Protein AF-A0A8T5RSU4-F1 (afdb_monomer)

Secondary structure (DSSP, 8-state):
----HHHHHHHHHHHHHHHHHHHHHHHHHHHTTT-HHHHHHHHHHHHHHHHHHHHHHHHHHHTSTTHHHHHHHHHHHHHHHHHHHHHHHHHHHHHHHHH-

Sequence (100 aa):
MGESLYGKFAFDLVVIGFILYIITFFISTTFGWLMPEIINNLIILGFIILIGGIILAIVGIIKDDLREKAIRSLIAGIIFLILGIVLSVFFETYLSALLG

Structure (mmCIF, N/CA/C/O backbone):
data_AF-A0A8T5RSU4-F1
#
_entry.id   AF-A0A8T5RSU4-F1
#
loop_
_atom_site.group_PDB
_atom_site.id
_atom_site.type_symbol
_atom_site.label_atom_id
_atom_site.label_alt_id
_atom_site.label_comp_id
_atom_site.label_asym_id
_atom_site.label_entity_id
_atom_site.label_seq_id
_atom_site.pdbx_PDB_ins_code
_atom_site.Cartn_x
_atom_site.Cartn_y
_atom_site.Cartn_z
_atom_site.occupancy
_atom_site.B_iso_or_equiv
_atom_site.auth_seq_id
_atom_site.auth_comp_id
_atom_site.auth_asym_id
_atom_site.auth_atom_id
_atom_site.pdbx_PDB_model_num
ATOM 1 N N . MET A 1 1 ? -26.371 0.278 14.898 1.00 48.31 1 MET A N 1
ATOM 2 C CA . MET A 1 1 ? -24.992 -0.161 14.599 1.00 48.31 1 MET A CA 1
ATOM 3 C C . MET A 1 1 ? -24.183 1.062 14.197 1.00 48.31 1 MET A C 1
ATOM 5 O O . MET A 1 1 ? -24.147 1.404 13.026 1.00 48.31 1 MET A O 1
ATOM 9 N N . GLY A 1 2 ? -23.630 1.793 15.165 1.00 55.28 2 GLY A N 1
ATOM 10 C CA . GLY A 1 2 ? -22.708 2.883 14.850 1.00 55.28 2 GLY A CA 1
ATOM 11 C C . GLY A 1 2 ? -21.361 2.269 14.508 1.00 55.28 2 GLY A C 1
ATOM 12 O O . GLY A 1 2 ? -20.679 1.769 15.399 1.00 55.28 2 GLY A O 1
ATOM 13 N N . GLU A 1 3 ? -20.990 2.228 13.230 1.00 56.47 3 GLU A N 1
ATOM 14 C CA . GLU A 1 3 ? -19.602 1.937 12.904 1.00 56.47 3 GLU A CA 1
ATOM 15 C C . GLU A 1 3 ? -18.736 3.049 13.482 1.00 56.47 3 GLU A C 1
ATOM 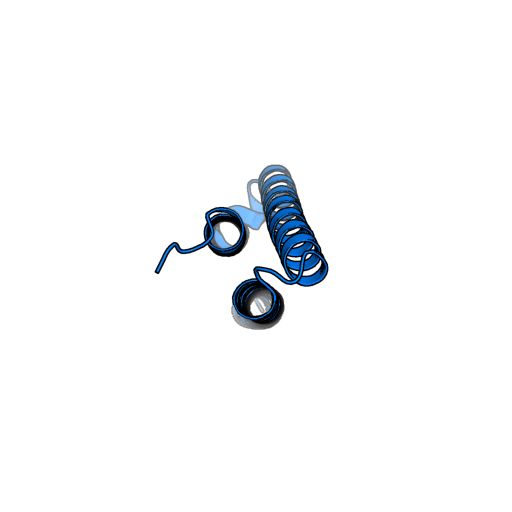17 O O . GLU A 1 3 ? -18.939 4.223 13.182 1.00 56.47 3 GLU A O 1
ATOM 22 N N . SER A 1 4 ? -17.768 2.690 14.315 1.00 65.75 4 SER A N 1
ATOM 23 C CA . SER A 1 4 ? -16.788 3.668 14.757 1.00 65.75 4 SER A CA 1
ATOM 24 C C . SER A 1 4 ? -16.027 4.225 13.564 1.00 65.75 4 SER A C 1
ATOM 26 O O . SER A 1 4 ? -15.396 3.499 12.785 1.00 65.75 4 SER A O 1
ATOM 28 N N . LEU A 1 5 ? -16.085 5.548 13.480 1.00 70.31 5 LEU A N 1
ATOM 29 C CA . LEU A 1 5 ? -15.416 6.364 12.483 1.00 70.31 5 LEU A CA 1
ATOM 30 C C . LEU A 1 5 ? -13.904 6.106 12.463 1.00 70.31 5 LEU A C 1
ATOM 32 O O . LEU A 1 5 ? -13.293 6.192 11.407 1.00 70.31 5 LEU A O 1
ATOM 36 N N . TYR A 1 6 ? -13.311 5.722 13.598 1.00 67.12 6 TYR A N 1
ATOM 37 C CA . TYR A 1 6 ? -11.868 5.513 13.719 1.00 67.12 6 TYR A CA 1
ATOM 38 C C . TYR A 1 6 ? -11.397 4.230 13.023 1.00 67.12 6 TYR A C 1
ATOM 40 O O . TYR A 1 6 ? -10.397 4.239 12.312 1.00 67.12 6 TYR A O 1
ATOM 48 N N . GLY A 1 7 ? -12.143 3.129 13.177 1.00 67.12 7 GLY A N 1
ATOM 49 C CA . GLY A 1 7 ? -11.822 1.865 12.506 1.00 67.12 7 GLY A CA 1
ATOM 50 C C . GLY A 1 7 ? -12.035 1.941 10.993 1.00 67.12 7 GLY A C 1
ATOM 51 O O . GLY A 1 7 ? -11.234 1.403 10.234 1.00 67.12 7 GLY A O 1
ATOM 52 N N . LYS A 1 8 ? -13.082 2.658 10.561 1.00 73.19 8 LYS A N 1
ATOM 53 C CA . LYS A 1 8 ? -13.338 2.937 9.143 1.00 73.19 8 LYS A CA 1
ATOM 54 C C . LYS A 1 8 ? -12.226 3.802 8.538 1.00 73.19 8 LYS A C 1
ATOM 56 O O . LYS A 1 8 ? -11.666 3.438 7.515 1.00 73.19 8 LYS A O 1
ATOM 61 N N . PHE A 1 9 ? -11.835 4.873 9.227 1.00 74.25 9 PHE A N 1
ATOM 62 C CA . PHE A 1 9 ? -10.765 5.765 8.780 1.00 74.25 9 PHE A CA 1
ATOM 63 C C . PHE A 1 9 ? -9.396 5.072 8.682 1.00 74.25 9 PHE A C 1
ATOM 65 O O . PHE A 1 9 ? -8.668 5.292 7.717 1.00 74.25 9 PHE A O 1
ATOM 72 N N . ALA A 1 10 ? -9.050 4.203 9.641 1.00 71.31 10 ALA A N 1
ATOM 73 C CA . ALA A 1 10 ? -7.811 3.422 9.581 1.00 71.31 10 ALA A CA 1
ATOM 74 C C . ALA A 1 10 ? -7.780 2.489 8.358 1.00 71.31 10 ALA A C 1
ATOM 76 O O . ALA A 1 10 ? -6.766 2.415 7.667 1.00 71.31 10 ALA A O 1
ATOM 77 N N . PHE A 1 11 ? -8.904 1.832 8.057 1.00 70.94 11 PHE A N 1
ATOM 78 C CA . PHE A 1 11 ? -9.037 0.995 6.869 1.00 70.94 11 PHE A CA 1
ATOM 79 C C . PHE A 1 11 ? -8.918 1.813 5.578 1.00 70.94 11 PHE A C 1
ATOM 81 O O . PHE A 1 11 ? -8.140 1.447 4.698 1.00 70.94 11 PHE A O 1
ATOM 88 N N . ASP A 1 12 ? -9.618 2.946 5.494 1.00 78.25 12 ASP A N 1
ATOM 89 C CA . ASP A 1 12 ? -9.569 3.840 4.334 1.00 78.25 12 ASP A CA 1
ATOM 90 C C . ASP A 1 12 ? -8.130 4.320 4.063 1.00 78.25 12 ASP A C 1
ATOM 92 O O . ASP A 1 12 ? -7.675 4.312 2.920 1.00 78.25 12 ASP A O 1
ATOM 96 N N . LEU A 1 13 ? -7.364 4.652 5.109 1.00 78.00 13 LEU A N 1
ATOM 97 C CA . LEU A 1 13 ? -5.955 5.038 4.981 1.00 78.00 13 LEU A CA 1
ATOM 98 C C . LEU A 1 13 ? -5.047 3.897 4.512 1.00 78.00 13 LEU A C 1
ATOM 100 O O . LEU A 1 13 ? -4.172 4.129 3.678 1.00 78.00 13 LEU A O 1
ATOM 104 N N . VAL A 1 14 ? -5.252 2.673 5.007 1.00 73.44 14 VAL A N 1
ATOM 105 C CA . VAL A 1 14 ? -4.508 1.492 4.536 1.00 73.44 14 VAL A CA 1
ATOM 106 C C . VAL A 1 14 ? -4.789 1.237 3.052 1.00 73.44 14 VAL A C 1
ATOM 108 O O . VAL A 1 14 ? -3.857 0.994 2.285 1.00 73.44 14 VAL A O 1
ATOM 111 N N . VAL A 1 15 ? -6.051 1.350 2.628 1.00 75.75 15 VAL A N 1
ATOM 112 C CA . VAL A 1 15 ? -6.451 1.194 1.221 1.00 75.75 15 VAL A CA 1
ATOM 113 C C . VAL A 1 15 ? -5.823 2.278 0.344 1.00 75.75 15 VAL A C 1
ATOM 115 O O . VAL A 1 15 ? -5.250 1.963 -0.698 1.00 75.75 15 VAL A O 1
ATOM 118 N N . ILE A 1 16 ? -5.871 3.544 0.766 1.00 79.12 16 ILE A N 1
ATOM 119 C CA . ILE A 1 16 ? -5.251 4.658 0.032 1.00 79.12 16 ILE A CA 1
ATOM 120 C C . ILE A 1 16 ? -3.735 4.457 -0.087 1.00 79.12 16 ILE A C 1
ATOM 122 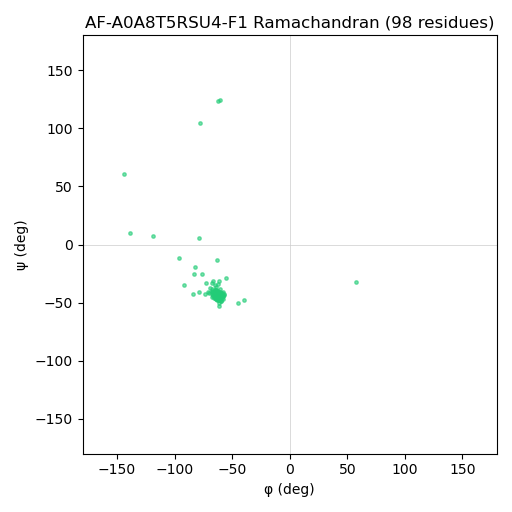O O . ILE A 1 16 ? -3.184 4.618 -1.176 1.00 79.12 16 ILE A O 1
ATOM 126 N N . GLY A 1 17 ? -3.066 4.062 1.000 1.00 74.56 17 GLY A N 1
ATOM 127 C CA . GLY A 1 17 ? -1.632 3.763 0.995 1.00 74.56 17 GLY A CA 1
ATOM 128 C C . GLY A 1 17 ? -1.271 2.652 0.009 1.00 74.56 17 GLY A C 1
ATOM 129 O O . GLY A 1 17 ? -0.306 2.785 -0.742 1.00 74.56 17 GLY A O 1
ATOM 130 N N . PHE A 1 18 ? -2.086 1.598 -0.061 1.00 75.69 18 PHE A N 1
ATOM 131 C CA . PHE A 1 18 ? -1.896 0.513 -1.021 1.00 75.69 18 PHE A CA 1
ATOM 132 C C . PHE A 1 18 ? -2.103 0.952 -2.479 1.00 75.69 18 PHE A C 1
ATOM 134 O O . PHE A 1 18 ? -1.296 0.614 -3.343 1.00 75.69 18 PHE A O 1
ATOM 141 N N . ILE A 1 19 ? -3.142 1.744 -2.764 1.00 77.62 19 ILE A N 1
ATOM 142 C CA . ILE A 1 19 ? -3.381 2.284 -4.113 1.00 77.62 19 ILE A CA 1
ATOM 143 C C . ILE A 1 19 ? -2.199 3.156 -4.555 1.00 77.62 19 ILE A C 1
ATOM 145 O O . ILE A 1 19 ? -1.699 2.999 -5.670 1.00 77.62 19 ILE A O 1
ATOM 149 N N . LEU A 1 20 ? -1.715 4.039 -3.676 1.00 77.75 20 LEU A N 1
ATOM 150 C CA . LEU A 1 20 ? -0.551 4.884 -3.953 1.00 77.75 20 LEU A CA 1
ATOM 151 C C . LEU A 1 20 ? 0.714 4.060 -4.187 1.00 77.75 20 LEU A C 1
ATOM 153 O O . LEU A 1 20 ? 1.473 4.373 -5.103 1.00 77.75 20 LEU A O 1
ATOM 157 N N . TYR A 1 21 ? 0.920 2.991 -3.417 1.00 74.94 21 TYR A N 1
ATOM 158 C CA . TYR A 1 21 ? 2.018 2.055 -3.637 1.00 74.94 21 TYR A CA 1
ATOM 159 C C . TYR A 1 21 ? 1.948 1.408 -5.030 1.00 74.94 21 TYR A C 1
ATOM 161 O O . TYR A 1 21 ? 2.937 1.440 -5.760 1.00 74.94 21 TYR A O 1
ATOM 169 N N . ILE A 1 22 ? 0.783 0.892 -5.445 1.00 72.88 22 ILE A N 1
ATOM 170 C CA . ILE A 1 22 ? 0.603 0.292 -6.779 1.00 72.88 22 ILE A CA 1
ATOM 171 C C . ILE A 1 22 ? 0.900 1.305 -7.887 1.00 72.88 22 ILE A C 1
ATOM 173 O O . ILE A 1 22 ? 1.650 1.002 -8.813 1.00 72.88 22 ILE A O 1
ATOM 177 N N . ILE A 1 23 ? 0.334 2.511 -7.805 1.00 78.12 23 ILE A N 1
ATOM 178 C CA . ILE A 1 23 ? 0.554 3.558 -8.815 1.00 78.12 23 ILE A CA 1
ATOM 179 C C . ILE A 1 23 ? 2.043 3.900 -8.902 1.00 78.12 23 ILE A C 1
ATOM 181 O O . ILE A 1 23 ? 2.607 3.959 -9.993 1.00 78.12 23 ILE A O 1
ATOM 185 N N . THR A 1 24 ? 2.689 4.064 -7.750 1.00 74.06 24 THR A N 1
ATOM 186 C CA . THR A 1 24 ? 4.126 4.326 -7.659 1.00 74.06 24 THR A CA 1
ATOM 187 C C . THR A 1 24 ? 4.942 3.215 -8.305 1.00 74.06 24 THR A C 1
ATOM 189 O O . THR A 1 24 ? 5.864 3.498 -9.062 1.00 74.06 24 THR A O 1
ATOM 192 N N . PHE A 1 25 ? 4.585 1.957 -8.056 1.00 73.31 25 PHE A N 1
ATOM 193 C CA . PHE A 1 25 ? 5.234 0.798 -8.653 1.00 73.31 25 PHE A CA 1
ATOM 194 C C . PHE A 1 25 ? 5.099 0.782 -10.187 1.00 73.31 25 PHE A C 1
ATOM 196 O O . PHE A 1 25 ? 6.088 0.591 -10.894 1.00 73.31 25 PHE A O 1
ATOM 203 N N . PHE A 1 26 ? 3.914 1.062 -10.735 1.00 73.44 26 PHE A N 1
ATOM 204 C CA . PHE A 1 26 ? 3.726 1.158 -12.190 1.00 73.44 26 PHE A CA 1
ATOM 205 C C . PHE A 1 26 ? 4.504 2.326 -12.815 1.00 73.44 26 PHE A C 1
ATOM 207 O O . PHE A 1 26 ? 5.104 2.181 -13.883 1.00 73.44 26 PHE A O 1
ATOM 214 N N . ILE A 1 27 ? 4.548 3.478 -12.141 1.00 74.75 27 ILE A N 1
ATOM 215 C CA . ILE A 1 27 ? 5.370 4.615 -12.576 1.00 74.75 27 ILE A CA 1
ATOM 216 C C . ILE A 1 27 ? 6.854 4.238 -12.519 1.00 74.75 27 ILE A C 1
ATOM 218 O O . ILE A 1 27 ? 7.589 4.517 -13.462 1.00 74.75 27 ILE A O 1
ATOM 222 N N . SER A 1 28 ? 7.280 3.550 -11.457 1.00 71.81 28 SER A N 1
ATOM 223 C CA . SER A 1 28 ? 8.653 3.081 -11.263 1.00 71.81 28 SER A CA 1
ATOM 224 C C . SER A 1 28 ? 9.113 2.142 -12.366 1.00 71.81 28 SER A C 1
ATOM 226 O O . SER A 1 28 ? 10.211 2.270 -12.888 1.00 71.81 28 SER A O 1
ATOM 228 N N . THR A 1 29 ? 8.270 1.194 -12.744 1.00 69.12 29 THR A N 1
ATOM 229 C CA . THR A 1 29 ? 8.600 0.202 -13.771 1.00 69.12 29 THR A CA 1
ATOM 230 C C . THR A 1 29 ? 8.620 0.805 -15.174 1.00 69.12 29 THR A C 1
ATOM 232 O O . THR A 1 29 ? 9.446 0.418 -15.995 1.00 69.12 29 THR A O 1
ATOM 235 N N . THR A 1 30 ? 7.767 1.797 -15.442 1.00 76.44 30 THR A N 1
ATOM 236 C CA . THR A 1 30 ? 7.666 2.435 -16.767 1.00 76.44 30 THR A CA 1
ATOM 237 C C . THR A 1 30 ? 8.703 3.548 -16.964 1.00 76.44 30 THR A C 1
ATOM 239 O O . THR A 1 30 ? 9.325 3.655 -18.022 1.00 76.44 30 THR A O 1
ATOM 242 N N . PHE A 1 31 ? 8.910 4.378 -15.939 1.00 76.00 31 PHE A N 1
ATOM 243 C CA . PHE A 1 31 ? 9.705 5.610 -15.996 1.00 76.00 31 PHE A CA 1
ATOM 244 C C . PHE A 1 31 ? 10.921 5.595 -15.050 1.00 76.00 31 PHE A C 1
ATOM 246 O O . PHE A 1 31 ? 11.609 6.608 -14.931 1.00 76.00 31 PHE A O 1
ATOM 253 N N . GLY A 1 32 ? 11.218 4.451 -14.418 1.00 67.75 32 GLY A N 1
ATOM 254 C CA . GLY A 1 32 ? 12.345 4.186 -13.501 1.00 67.75 32 GLY A CA 1
ATOM 255 C C . GLY A 1 32 ? 13.663 4.816 -13.881 1.00 67.75 32 GLY A C 1
ATOM 256 O O . GLY A 1 32 ? 14.335 5.456 -13.078 1.00 67.75 32 GLY A O 1
ATOM 257 N N . TRP A 1 33 ? 13.992 4.640 -15.148 1.00 69.38 33 TRP A N 1
ATOM 258 C CA . TRP A 1 33 ? 15.239 5.055 -15.760 1.00 69.38 33 TRP A CA 1
ATOM 259 C C . TRP A 1 33 ? 15.248 6.533 -16.177 1.00 69.38 33 TRP A C 1
ATOM 261 O O . TRP A 1 33 ? 16.320 7.102 -16.355 1.00 69.38 33 TRP A O 1
ATOM 271 N N . LEU A 1 34 ? 14.075 7.162 -16.316 1.00 71.88 34 LEU A N 1
ATOM 272 C CA . LEU A 1 34 ? 13.926 8.559 -16.736 1.00 71.88 34 LEU A CA 1
ATOM 273 C C . LEU A 1 34 ? 13.875 9.526 -15.551 1.00 71.88 34 LEU A C 1
ATOM 275 O O . LEU A 1 34 ? 14.338 10.656 -15.671 1.00 71.88 34 LEU A O 1
ATOM 279 N N . MET A 1 35 ? 13.279 9.116 -14.425 1.00 78.50 35 MET A N 1
ATOM 280 C CA . MET A 1 35 ? 13.046 9.992 -13.267 1.00 78.50 35 MET A CA 1
ATOM 281 C C . MET A 1 35 ? 13.194 9.250 -11.920 1.00 78.50 35 MET A C 1
ATOM 283 O O . MET A 1 35 ? 12.238 9.194 -11.138 1.00 78.50 35 MET A O 1
ATOM 287 N N . PRO A 1 36 ? 14.379 8.688 -11.608 1.00 76.19 36 PRO A N 1
ATOM 288 C CA . PRO A 1 36 ? 14.588 7.847 -10.421 1.00 76.19 36 PRO A CA 1
ATOM 289 C C . PRO A 1 36 ? 14.329 8.577 -9.091 1.00 76.19 36 PRO A C 1
ATOM 291 O O . PRO A 1 36 ? 13.855 7.979 -8.126 1.00 76.19 36 PRO A O 1
ATOM 294 N N . GLU A 1 37 ? 14.579 9.887 -9.035 1.00 77.94 37 GLU A N 1
ATOM 295 C CA . GLU A 1 37 ? 14.371 10.711 -7.835 1.00 77.94 37 GLU A CA 1
ATOM 296 C C . GLU A 1 37 ? 12.885 10.863 -7.476 1.00 77.94 37 GLU A C 1
ATOM 298 O O . GLU A 1 37 ? 12.502 10.733 -6.312 1.00 77.94 37 GLU A O 1
ATOM 303 N N . ILE A 1 38 ? 12.027 11.090 -8.478 1.00 73.88 38 ILE A N 1
ATOM 304 C CA . ILE A 1 38 ? 10.573 11.219 -8.286 1.00 73.88 38 ILE A CA 1
ATOM 305 C C . ILE A 1 38 ? 9.995 9.897 -7.781 1.00 73.88 38 ILE A C 1
ATOM 307 O O . ILE A 1 38 ? 9.150 9.881 -6.889 1.00 73.88 38 ILE A O 1
ATOM 311 N N . ILE A 1 39 ? 10.491 8.787 -8.314 1.00 69.94 39 ILE A N 1
ATOM 312 C CA . ILE A 1 39 ? 10.050 7.447 -7.940 1.00 69.94 39 ILE A CA 1
ATOM 313 C C . ILE A 1 39 ? 10.439 7.114 -6.503 1.00 69.94 39 ILE A C 1
ATOM 315 O O . ILE A 1 39 ? 9.581 6.672 -5.741 1.00 69.94 39 ILE A O 1
ATOM 319 N N . ASN A 1 40 ? 11.678 7.400 -6.092 1.00 72.94 40 ASN A N 1
ATOM 320 C CA . ASN A 1 40 ? 12.086 7.229 -4.697 1.00 72.94 40 ASN A CA 1
ATOM 321 C C . ASN A 1 40 ? 11.198 8.041 -3.743 1.00 72.94 40 ASN A C 1
ATOM 323 O O . ASN A 1 40 ? 10.748 7.515 -2.725 1.00 72.94 40 ASN A O 1
ATOM 327 N N . ASN A 1 41 ? 10.872 9.289 -4.095 1.00 74.25 41 ASN A N 1
ATOM 328 C CA . ASN A 1 41 ? 9.987 10.130 -3.286 1.00 74.25 41 ASN A CA 1
ATOM 329 C C . ASN A 1 41 ? 8.563 9.559 -3.178 1.00 74.25 41 ASN A C 1
ATOM 331 O O . ASN A 1 41 ? 7.968 9.585 -2.100 1.00 74.25 41 ASN A O 1
ATOM 335 N N . LEU A 1 42 ? 8.023 9.009 -4.268 1.00 73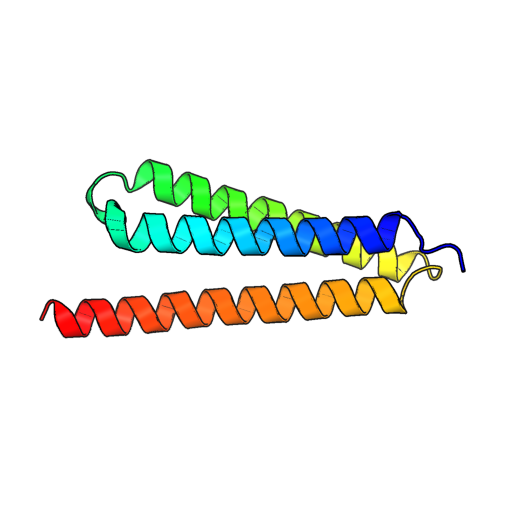.94 42 LEU A N 1
ATOM 336 C CA . LEU A 1 42 ? 6.709 8.364 -4.274 1.00 73.94 42 LEU A CA 1
ATOM 337 C C . LEU A 1 42 ? 6.695 7.064 -3.452 1.00 73.94 42 LEU A C 1
ATOM 339 O O . LEU A 1 42 ? 5.735 6.814 -2.723 1.00 73.94 42 LEU A O 1
ATOM 343 N N . ILE A 1 43 ? 7.770 6.267 -3.504 1.00 72.38 43 ILE A N 1
ATOM 344 C CA . ILE A 1 43 ? 7.902 5.034 -2.710 1.00 72.38 43 ILE A CA 1
ATOM 345 C C . ILE A 1 43 ? 7.914 5.386 -1.222 1.00 72.38 43 ILE A C 1
ATOM 347 O O . ILE A 1 43 ? 7.152 4.813 -0.440 1.00 72.38 43 ILE A O 1
ATOM 351 N N . ILE A 1 44 ? 8.728 6.373 -0.838 1.00 75.75 44 ILE A N 1
ATOM 352 C CA . ILE A 1 44 ? 8.804 6.874 0.539 1.00 75.75 44 ILE A CA 1
ATOM 353 C C . ILE A 1 44 ? 7.431 7.376 1.005 1.00 75.75 44 ILE A C 1
ATOM 355 O O . ILE A 1 44 ? 6.994 7.031 2.104 1.00 75.75 44 ILE A O 1
ATOM 359 N N . LEU A 1 45 ? 6.715 8.133 0.167 1.00 74.69 45 LEU A N 1
ATOM 360 C CA . LEU A 1 45 ? 5.368 8.612 0.477 1.00 74.69 45 LEU A CA 1
ATOM 361 C C . LEU A 1 45 ? 4.381 7.454 0.710 1.00 74.69 45 LEU A C 1
ATOM 363 O O . LEU A 1 45 ? 3.628 7.482 1.685 1.00 74.69 45 LEU A O 1
ATOM 367 N N . GLY A 1 46 ? 4.418 6.415 -0.130 1.00 70.50 46 GLY A N 1
ATOM 368 C CA . GLY A 1 46 ? 3.610 5.204 0.041 1.00 70.50 46 GLY A CA 1
ATOM 369 C C . GLY A 1 46 ? 3.886 4.495 1.371 1.00 70.50 46 GLY A C 1
ATOM 370 O O . GLY A 1 46 ? 2.948 4.141 2.089 1.00 70.50 46 GLY A O 1
ATOM 371 N N . PHE A 1 47 ? 5.160 4.366 1.756 1.00 72.12 47 PHE A N 1
ATOM 372 C CA . PHE A 1 47 ? 5.552 3.798 3.050 1.00 72.12 47 PHE A CA 1
ATOM 373 C C . PHE A 1 47 ? 5.061 4.630 4.238 1.00 72.12 47 PHE A C 1
ATOM 375 O O . PHE A 1 47 ? 4.550 4.061 5.202 1.00 72.12 47 PHE A O 1
ATOM 382 N N . ILE A 1 48 ? 5.171 5.961 4.180 1.00 75.25 48 ILE A N 1
ATOM 383 C CA . ILE A 1 48 ? 4.704 6.852 5.255 1.00 75.25 48 ILE A CA 1
ATOM 384 C C . ILE A 1 48 ? 3.201 6.670 5.492 1.00 75.25 48 ILE A C 1
ATOM 386 O O . ILE A 1 48 ? 2.765 6.542 6.638 1.00 75.25 48 ILE A O 1
ATOM 390 N N . ILE A 1 49 ? 2.408 6.614 4.420 1.00 73.44 49 ILE A N 1
ATOM 391 C CA . ILE A 1 49 ? 0.951 6.447 4.510 1.00 73.44 49 ILE A CA 1
ATOM 392 C C . ILE A 1 49 ? 0.598 5.060 5.056 1.00 73.44 49 ILE A C 1
ATOM 394 O O . ILE A 1 49 ? -0.270 4.945 5.924 1.00 73.44 49 ILE A O 1
ATOM 398 N N . LEU A 1 50 ? 1.309 4.016 4.618 1.00 74.38 50 LEU A N 1
ATOM 399 C CA . LEU A 1 50 ? 1.124 2.654 5.117 1.00 74.38 50 LEU A CA 1
ATOM 400 C C . LEU A 1 50 ? 1.423 2.557 6.623 1.00 74.38 50 LEU A C 1
ATOM 402 O O . LEU A 1 50 ? 0.618 2.020 7.383 1.00 74.38 50 LEU A O 1
ATOM 406 N N . ILE A 1 51 ? 2.550 3.121 7.066 1.00 76.94 51 ILE A N 1
ATOM 407 C CA . ILE A 1 51 ? 2.937 3.165 8.482 1.00 76.94 51 ILE A CA 1
ATOM 408 C C . ILE A 1 51 ? 1.895 3.944 9.294 1.00 76.94 51 ILE A C 1
ATOM 410 O O . ILE A 1 51 ? 1.478 3.479 10.355 1.00 76.94 51 ILE A O 1
ATOM 414 N N . GLY A 1 52 ? 1.416 5.082 8.783 1.00 73.44 52 GLY A N 1
ATOM 415 C CA . GLY A 1 52 ? 0.341 5.856 9.407 1.00 73.44 52 GLY A CA 1
ATOM 416 C C . GLY A 1 52 ? -0.947 5.043 9.593 1.00 73.44 52 GLY A C 1
ATOM 417 O O . GLY A 1 52 ? -1.524 5.045 10.681 1.00 73.44 52 GLY A O 1
ATOM 418 N N . GLY A 1 53 ? -1.356 4.282 8.572 1.00 69.44 53 GLY A N 1
ATOM 419 C CA . GLY A 1 53 ? -2.500 3.368 8.646 1.00 69.44 53 GLY A CA 1
ATOM 420 C C . GLY A 1 53 ? -2.316 2.254 9.683 1.00 69.44 53 GLY A C 1
ATOM 421 O O . GLY A 1 53 ? -3.231 1.971 10.458 1.00 69.44 53 GLY A O 1
ATOM 422 N N . ILE A 1 54 ? 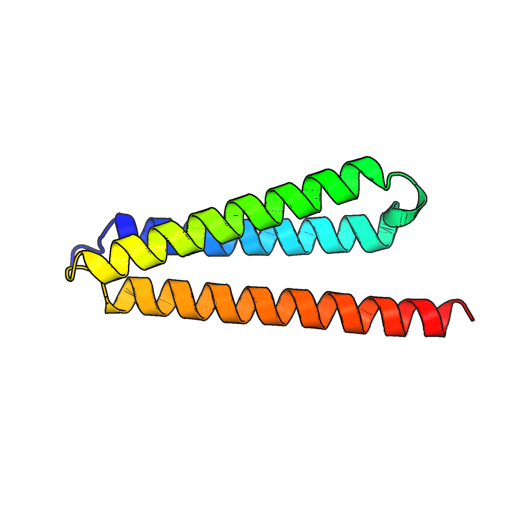-1.115 1.669 9.767 1.00 73.81 54 ILE A N 1
ATOM 423 C CA . ILE A 1 54 ? -0.778 0.636 10.760 1.00 73.81 54 ILE A CA 1
ATOM 424 C C . ILE A 1 54 ? -0.826 1.201 12.185 1.00 73.81 54 ILE A C 1
ATOM 426 O O . ILE A 1 54 ? -1.405 0.569 13.067 1.00 73.81 54 ILE A O 1
ATOM 430 N N . ILE A 1 55 ? -0.271 2.393 12.428 1.00 74.44 55 ILE A N 1
ATOM 431 C CA . ILE A 1 55 ? -0.299 3.038 13.751 1.00 74.44 55 ILE A CA 1
ATOM 432 C C . ILE A 1 55 ? -1.744 3.285 14.195 1.00 74.44 55 ILE A C 1
ATOM 434 O O . ILE A 1 55 ? -2.106 2.952 15.323 1.00 74.44 55 ILE A O 1
ATOM 438 N N . LEU A 1 56 ? -2.591 3.817 13.310 1.00 69.69 56 LEU A N 1
ATOM 439 C CA . LEU A 1 56 ? -4.006 4.054 13.612 1.00 69.69 56 LEU A CA 1
ATOM 440 C C . LEU A 1 56 ? -4.768 2.750 13.872 1.00 69.69 56 LEU A C 1
ATOM 442 O O . LEU A 1 56 ? -5.612 2.707 14.770 1.00 69.69 56 LEU A O 1
ATOM 446 N N . ALA A 1 57 ? -4.437 1.675 13.150 1.00 67.06 57 ALA A N 1
ATOM 447 C CA . ALA A 1 57 ? -4.961 0.347 13.439 1.00 67.06 57 ALA A CA 1
ATOM 448 C C . ALA A 1 57 ? -4.522 -0.127 14.836 1.00 67.06 57 ALA A C 1
ATOM 450 O O . ALA A 1 57 ? -5.367 -0.510 15.635 1.00 67.06 57 ALA A O 1
ATOM 451 N N . ILE A 1 58 ? -3.241 -0.022 15.201 1.00 73.81 58 ILE A N 1
ATOM 452 C CA . ILE A 1 58 ? -2.750 -0.408 16.538 1.00 73.81 58 ILE A CA 1
ATOM 453 C C . ILE A 1 58 ? -3.445 0.401 17.645 1.00 73.81 58 ILE A C 1
ATOM 455 O O . ILE A 1 58 ? -3.914 -0.175 18.627 1.00 73.81 58 ILE A O 1
ATOM 459 N N . VAL A 1 59 ? -3.591 1.718 17.475 1.00 69.75 59 VAL A N 1
ATOM 460 C CA . VAL A 1 59 ? -4.326 2.582 18.417 1.00 69.75 59 VAL A CA 1
ATOM 461 C C . VAL A 1 59 ? -5.791 2.145 18.545 1.00 69.75 59 VAL A C 1
ATOM 463 O O . VAL A 1 59 ? -6.338 2.134 19.649 1.00 69.75 59 VAL A O 1
ATOM 466 N N . GLY A 1 60 ? -6.418 1.731 17.440 1.00 64.81 60 GLY A N 1
ATOM 467 C CA . GLY A 1 60 ? -7.763 1.154 17.439 1.00 64.81 60 GLY A CA 1
ATOM 468 C C . GLY A 1 60 ? -7.859 -0.184 18.183 1.00 64.81 60 GLY A C 1
ATOM 469 O O . GLY A 1 60 ? -8.870 -0.437 18.833 1.00 64.81 60 GLY A O 1
ATOM 470 N N . ILE A 1 61 ? -6.817 -1.022 18.139 1.00 68.50 61 ILE A N 1
ATOM 471 C CA . ILE A 1 61 ? -6.759 -2.284 18.897 1.00 68.50 61 ILE A CA 1
ATOM 472 C C . ILE A 1 61 ? -6.701 -2.001 20.403 1.00 68.50 61 ILE A C 1
ATOM 474 O O . ILE A 1 61 ? -7.423 -2.639 21.165 1.00 68.50 61 ILE A O 1
ATOM 478 N N . ILE A 1 62 ? -5.872 -1.040 20.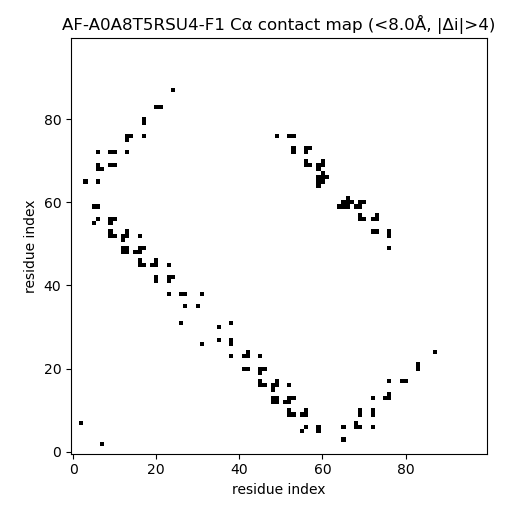824 1.00 71.31 62 ILE A N 1
ATOM 479 C CA . ILE A 1 62 ? -5.619 -0.731 22.244 1.00 71.31 62 ILE A CA 1
ATOM 480 C C . ILE A 1 62 ? -6.856 -0.153 22.947 1.00 71.31 62 ILE A C 1
ATOM 482 O O . ILE A 1 62 ? -7.039 -0.374 24.140 1.00 71.31 62 ILE A O 1
ATOM 486 N N . LYS A 1 63 ? -7.713 0.587 22.234 1.00 72.50 63 LYS A N 1
ATOM 487 C CA . LYS A 1 63 ? -8.891 1.242 22.827 1.00 72.50 63 LYS A CA 1
ATOM 488 C C . LYS A 1 63 ? -10.100 0.328 23.072 1.00 72.50 63 LYS A C 1
ATOM 490 O O . LYS A 1 63 ? -11.128 0.848 23.477 1.00 72.50 63 LYS A O 1
ATOM 495 N N . ASP A 1 64 ? -9.984 -0.986 22.860 1.00 64.81 64 ASP A N 1
ATOM 496 C CA . ASP A 1 64 ? -10.984 -2.055 23.084 1.00 64.81 64 ASP A CA 1
ATOM 497 C C . ASP A 1 64 ? -12.330 -1.948 22.356 1.00 64.81 64 ASP A C 1
ATOM 499 O O . ASP A 1 64 ? -12.833 -2.964 21.877 1.00 64.81 64 ASP A O 1
ATOM 503 N N . ASP A 1 65 ? -12.839 -0.744 22.115 1.00 61.62 65 ASP A N 1
ATOM 504 C CA . ASP A 1 65 ? -14.082 -0.480 21.392 1.00 61.62 65 ASP A CA 1
ATOM 505 C C . ASP A 1 65 ? -14.028 -0.942 19.922 1.00 61.62 65 ASP A C 1
ATOM 507 O O . ASP A 1 65 ? -15.061 -1.001 19.254 1.00 61.62 65 ASP A O 1
ATOM 511 N N . LEU A 1 66 ? -12.831 -1.256 19.390 1.00 64.56 66 LEU A N 1
ATOM 512 C CA . LEU A 1 66 ? -12.578 -1.463 17.955 1.00 64.56 66 LEU A CA 1
ATOM 513 C C . LEU A 1 66 ? -11.661 -2.618 17.586 1.00 64.56 66 LEU A C 1
ATOM 515 O O . LEU A 1 66 ? -11.317 -2.731 16.404 1.00 64.56 66 LEU A O 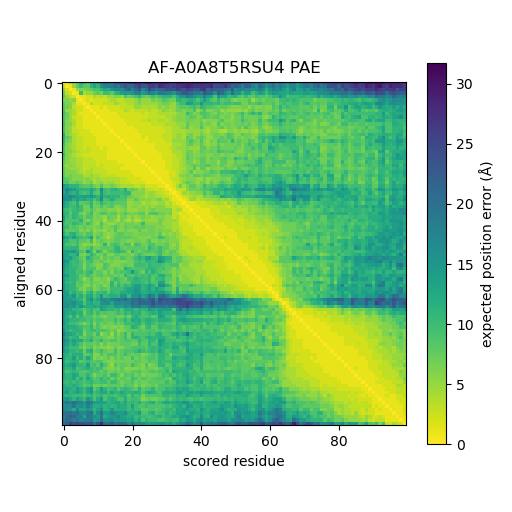1
ATOM 519 N N . ARG A 1 67 ? -11.301 -3.491 18.535 1.00 68.56 67 ARG A N 1
ATOM 520 C CA . ARG A 1 67 ? -10.349 -4.591 18.295 1.00 68.56 67 ARG A CA 1
ATOM 521 C C . ARG A 1 67 ? -10.622 -5.336 16.996 1.00 68.56 67 ARG A C 1
ATOM 523 O O . ARG A 1 67 ? -9.726 -5.470 16.177 1.00 68.56 67 ARG A O 1
ATOM 530 N N . GLU A 1 68 ? -11.858 -5.758 16.750 1.00 69.88 68 GLU A N 1
ATOM 531 C CA . GLU A 1 68 ? -12.185 -6.586 15.583 1.00 69.88 68 GLU A CA 1
ATOM 532 C C . GLU A 1 68 ? -12.040 -5.846 14.238 1.00 69.88 68 GLU A C 1
ATOM 534 O O . GLU A 1 68 ? -11.685 -6.443 13.220 1.00 69.88 68 GLU A O 1
ATOM 539 N N . LYS A 1 69 ? -12.312 -4.536 14.197 1.00 69.81 69 LYS A N 1
ATOM 540 C CA . LYS A 1 69 ? -12.135 -3.724 12.978 1.00 69.81 69 LYS A CA 1
ATOM 541 C C . LYS A 1 69 ? -10.674 -3.359 12.768 1.00 69.81 69 LYS A C 1
ATOM 543 O O . LYS A 1 69 ? -10.166 -3.432 11.654 1.00 69.81 69 LYS A O 1
ATOM 548 N N . ALA A 1 70 ? -9.996 -3.024 13.854 1.00 65.75 70 ALA A N 1
ATOM 549 C CA . ALA A 1 70 ? -8.598 -2.657 13.851 1.00 65.75 70 ALA A CA 1
ATOM 550 C C . ALA A 1 70 ? -7.689 -3.848 13.493 1.00 65.75 70 ALA A C 1
ATOM 552 O O . ALA A 1 70 ? -6.786 -3.701 12.675 1.00 65.75 70 ALA A O 1
ATOM 553 N N . ILE A 1 71 ? -7.998 -5.052 13.991 1.00 72.25 71 ILE A N 1
ATOM 554 C CA . ILE A 1 71 ? -7.338 -6.306 13.596 1.00 72.25 71 ILE A CA 1
ATOM 555 C C . ILE A 1 71 ? -7.551 -6.585 12.104 1.00 72.25 71 ILE A C 1
ATOM 557 O O . ILE A 1 71 ? -6.594 -6.900 11.406 1.00 72.25 71 ILE A O 1
ATOM 561 N N . ARG A 1 72 ? -8.774 -6.419 11.578 1.00 68.94 72 ARG A N 1
ATOM 562 C CA . ARG A 1 72 ? -9.040 -6.587 10.137 1.00 68.94 72 ARG A CA 1
ATOM 563 C C . ARG A 1 72 ? -8.255 -5.596 9.278 1.00 68.94 72 ARG A C 1
ATOM 565 O O . ARG A 1 72 ? -7.678 -5.998 8.273 1.00 68.94 72 ARG A O 1
ATOM 572 N N . SER A 1 73 ? -8.187 -4.332 9.695 1.00 70.94 73 SER A N 1
ATOM 573 C CA . SER A 1 73 ? -7.386 -3.307 9.017 1.00 70.94 73 SER A CA 1
ATOM 574 C C . SER A 1 73 ? -5.889 -3.622 9.061 1.00 70.94 73 SER A C 1
ATOM 576 O O . SER A 1 73 ? -5.194 -3.440 8.065 1.00 70.94 73 SER A O 1
ATOM 578 N N . LEU A 1 74 ? -5.394 -4.126 10.194 1.00 77.62 74 LEU A N 1
ATOM 579 C CA . LEU A 1 74 ? -4.003 -4.541 10.350 1.00 77.62 74 LEU A CA 1
ATOM 580 C C . LEU A 1 74 ? -3.669 -5.730 9.439 1.00 77.62 74 LEU A C 1
ATOM 582 O O .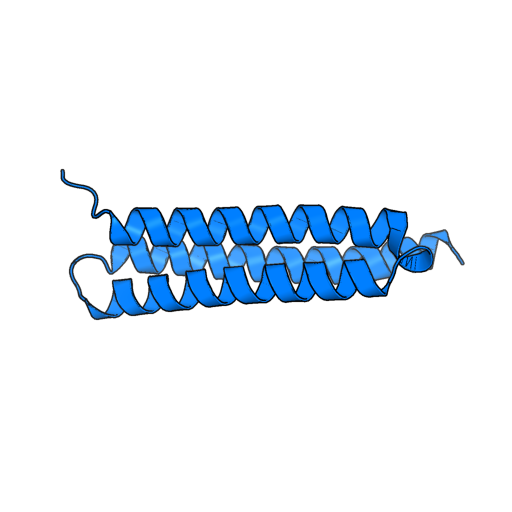 LEU A 1 74 ? -2.666 -5.694 8.734 1.00 77.62 74 LEU A O 1
ATOM 586 N N . ILE A 1 75 ? -4.529 -6.753 9.408 1.00 74.50 75 ILE A N 1
ATOM 587 C CA . ILE A 1 75 ? -4.370 -7.923 8.533 1.00 74.50 75 ILE A CA 1
ATOM 588 C C . ILE A 1 75 ? -4.366 -7.493 7.063 1.00 74.50 75 ILE A C 1
ATOM 590 O O . ILE A 1 75 ? -3.484 -7.912 6.318 1.00 74.50 75 ILE A O 1
ATOM 594 N N . ALA A 1 76 ? -5.296 -6.625 6.651 1.00 69.88 76 ALA A N 1
ATOM 595 C CA . ALA A 1 76 ? -5.319 -6.085 5.293 1.00 69.88 76 ALA A CA 1
ATOM 596 C C . ALA A 1 76 ? -4.014 -5.346 4.959 1.00 69.88 76 ALA A C 1
ATOM 598 O O . ALA A 1 76 ? -3.420 -5.606 3.917 1.00 69.88 76 ALA A O 1
ATOM 599 N N . GLY A 1 77 ? -3.518 -4.497 5.866 1.00 72.06 77 GLY A N 1
ATOM 600 C CA . GLY A 1 77 ? -2.246 -3.790 5.692 1.00 72.06 77 GLY A CA 1
ATOM 601 C C . GLY A 1 77 ? -1.047 -4.728 5.538 1.00 72.06 77 GLY A C 1
ATOM 602 O O . GLY A 1 77 ? -0.219 -4.518 4.656 1.00 72.06 77 GLY A O 1
ATOM 603 N N . ILE A 1 78 ? -0.978 -5.798 6.336 1.00 76.38 78 ILE A N 1
ATOM 604 C CA . ILE A 1 78 ? 0.081 -6.815 6.235 1.00 76.38 78 ILE A CA 1
ATOM 605 C C . ILE A 1 78 ? -0.009 -7.572 4.905 1.00 76.38 78 ILE A C 1
ATOM 607 O O . ILE A 1 78 ? 1.005 -7.743 4.233 1.00 76.38 78 ILE A O 1
ATOM 611 N N . ILE A 1 79 ? -1.209 -7.999 4.499 1.00 74.12 79 ILE A N 1
ATOM 612 C CA . ILE A 1 79 ? -1.422 -8.691 3.219 1.0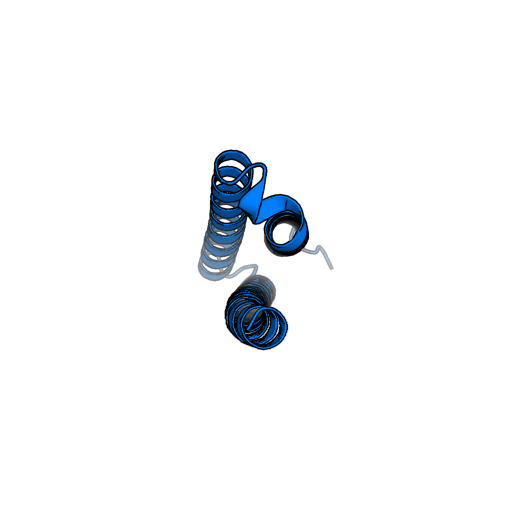0 74.12 79 ILE A CA 1
ATOM 613 C C . ILE A 1 79 ? -0.981 -7.798 2.059 1.00 74.12 79 ILE A C 1
ATOM 615 O O . ILE A 1 79 ? -0.256 -8.254 1.179 1.00 74.12 79 ILE A O 1
ATOM 619 N N . PHE A 1 80 ? -1.370 -6.525 2.076 1.00 71.88 80 PHE A N 1
ATOM 620 C CA . PHE A 1 80 ? -0.993 -5.564 1.047 1.00 71.88 80 PHE A CA 1
ATOM 621 C C . PHE A 1 80 ? 0.510 -5.285 1.007 1.00 71.88 80 PHE A C 1
ATOM 623 O O . PHE A 1 80 ? 1.078 -5.213 -0.081 1.00 71.88 80 PHE A O 1
ATOM 630 N N . LEU A 1 81 ? 1.169 -5.194 2.165 1.00 73.81 81 LEU A N 1
ATOM 631 C CA . LEU A 1 81 ? 2.623 -5.058 2.248 1.00 73.81 81 LEU A CA 1
ATOM 632 C C . LEU A 1 81 ? 3.335 -6.268 1.630 1.00 73.81 81 LEU A C 1
ATOM 634 O O . LEU A 1 81 ? 4.237 -6.099 0.811 1.00 73.81 81 LEU A O 1
ATOM 638 N N . ILE A 1 82 ? 2.909 -7.482 1.994 1.00 77.19 82 ILE A N 1
ATOM 639 C CA . ILE A 1 82 ? 3.463 -8.725 1.440 1.00 77.19 82 ILE A CA 1
ATOM 640 C C . ILE A 1 82 ? 3.244 -8.764 -0.072 1.00 77.19 82 ILE A C 1
ATOM 642 O O . ILE A 1 82 ? 4.183 -9.039 -0.815 1.00 77.19 82 ILE A O 1
ATOM 646 N N . LEU A 1 83 ? 2.031 -8.451 -0.536 1.00 75.88 83 LEU A N 1
ATOM 647 C CA . LEU A 1 83 ? 1.706 -8.432 -1.958 1.00 75.88 83 LEU A CA 1
ATOM 648 C C . LEU A 1 83 ? 2.589 -7.436 -2.717 1.00 75.88 83 LEU A C 1
ATOM 650 O O . LEU A 1 83 ? 3.084 -7.762 -3.791 1.00 75.88 83 LEU A O 1
ATOM 654 N N . GLY A 1 84 ? 2.828 -6.255 -2.142 1.00 70.88 84 GLY A N 1
ATOM 655 C CA . GLY A 1 84 ? 3.716 -5.257 -2.726 1.00 70.88 84 GLY A CA 1
ATOM 656 C C . GLY A 1 84 ? 5.150 -5.763 -2.873 1.00 70.88 84 GLY A 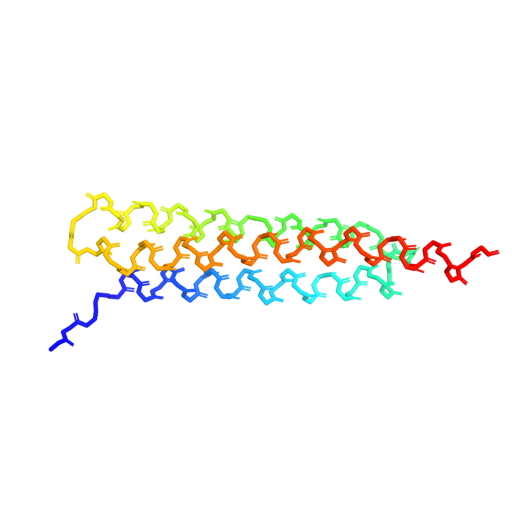C 1
ATOM 657 O O . GLY A 1 84 ? 5.702 -5.735 -3.970 1.00 70.88 84 GLY A O 1
ATOM 658 N N . ILE A 1 85 ? 5.725 -6.319 -1.803 1.00 75.19 85 ILE A N 1
ATOM 659 C CA . ILE A 1 85 ? 7.079 -6.896 -1.831 1.00 75.19 85 ILE A CA 1
ATOM 660 C C . ILE A 1 85 ? 7.179 -8.011 -2.879 1.00 75.19 85 ILE A C 1
ATOM 662 O O . ILE A 1 85 ? 8.115 -8.020 -3.677 1.00 75.19 85 ILE A O 1
ATOM 666 N N . VAL A 1 86 ? 6.209 -8.929 -2.911 1.00 75.69 86 VAL A N 1
ATOM 667 C CA . VAL A 1 86 ? 6.185 -10.037 -3.878 1.00 75.69 86 VAL A CA 1
ATOM 668 C C . VAL A 1 86 ? 6.117 -9.514 -5.312 1.00 75.69 86 VAL A C 1
ATOM 670 O O . VAL A 1 86 ? 6.887 -9.973 -6.153 1.00 75.69 86 VAL A O 1
ATOM 673 N N . LEU A 1 87 ? 5.243 -8.540 -5.592 1.00 74.19 87 LEU A N 1
ATOM 674 C CA . LEU A 1 87 ? 5.144 -7.916 -6.914 1.00 74.19 87 LEU A CA 1
ATOM 675 C C . LEU A 1 87 ? 6.455 -7.232 -7.313 1.00 74.19 87 LEU A C 1
ATOM 677 O O . LEU A 1 87 ? 6.884 -7.387 -8.453 1.00 74.19 87 LEU A O 1
ATOM 681 N N . SER A 1 88 ? 7.119 -6.548 -6.378 1.00 70.81 88 SER A N 1
ATOM 682 C CA . SER A 1 88 ? 8.412 -5.900 -6.616 1.00 70.81 88 SER A CA 1
ATOM 683 C C . SER A 1 88 ? 9.493 -6.905 -7.012 1.00 70.81 88 SER A C 1
ATOM 685 O O . SER A 1 88 ? 10.107 -6.765 -8.067 1.00 70.81 88 SER A O 1
ATOM 687 N N . VAL A 1 89 ? 9.684 -7.956 -6.208 1.00 78.00 89 VAL A N 1
ATOM 688 C CA . VAL A 1 89 ? 10.717 -8.980 -6.446 1.00 78.00 89 VAL A CA 1
ATOM 689 C C . VAL A 1 89 ? 10.436 -9.766 -7.728 1.00 78.00 89 VAL A C 1
ATOM 691 O O . VAL A 1 89 ? 11.340 -10.007 -8.532 1.00 78.00 89 VAL A O 1
ATOM 694 N N . PHE A 1 90 ? 9.178 -10.159 -7.947 1.00 77.25 90 PHE A N 1
ATOM 695 C CA . PHE A 1 90 ? 8.787 -10.898 -9.145 1.00 77.25 90 PHE A CA 1
ATOM 696 C C . PHE A 1 90 ? 9.027 -10.073 -10.411 1.00 77.25 90 PHE A C 1
ATOM 698 O O . PHE A 1 90 ? 9.553 -10.587 -11.397 1.00 77.25 90 PHE A O 1
ATOM 705 N N . PHE A 1 91 ? 8.681 -8.787 -10.378 1.00 71.94 91 PHE A N 1
ATOM 706 C CA . PHE A 1 91 ? 8.828 -7.918 -11.533 1.00 71.94 91 PHE A CA 1
ATOM 707 C C . PHE A 1 91 ? 10.287 -7.602 -11.852 1.00 71.94 91 PHE A C 1
ATOM 709 O O . PHE A 1 91 ? 10.646 -7.651 -13.021 1.00 71.94 91 PHE A O 1
ATOM 716 N N . GLU A 1 92 ? 11.142 -7.344 -10.856 1.00 73.12 92 GLU A N 1
ATOM 717 C CA . GLU A 1 92 ? 12.589 -7.190 -11.084 1.00 73.12 92 GLU A CA 1
ATOM 718 C C . GLU A 1 92 ? 13.182 -8.430 -11.757 1.00 73.12 92 GLU A C 1
ATOM 720 O O . GLU A 1 92 ? 13.924 -8.323 -12.735 1.00 73.12 92 GLU A O 1
ATOM 725 N N . THR A 1 93 ? 12.786 -9.613 -11.284 1.00 79.50 93 THR A N 1
ATOM 726 C CA . THR A 1 93 ? 13.233 -10.890 -11.848 1.00 79.50 93 THR A CA 1
ATOM 727 C C . THR A 1 93 ? 12.765 -11.052 -13.299 1.00 79.50 93 THR A C 1
ATOM 729 O O . THR A 1 93 ? 13.553 -11.417 -14.170 1.00 79.50 93 THR A O 1
ATOM 732 N N . TYR A 1 94 ? 11.494 -10.752 -13.585 1.00 77.69 94 TYR A N 1
ATOM 733 C CA . TYR A 1 94 ? 10.920 -10.881 -14.927 1.00 77.69 94 TYR A CA 1
ATOM 734 C C . TYR A 1 94 ? 11.477 -9.840 -15.906 1.00 77.69 94 TYR A C 1
ATOM 736 O O . TYR A 1 94 ? 11.817 -10.173 -17.039 1.00 77.69 94 TYR A O 1
ATOM 744 N N . LEU A 1 95 ? 11.626 -8.589 -15.465 1.00 70.81 95 LEU A N 1
ATOM 745 C CA . LEU A 1 95 ? 12.225 -7.517 -16.253 1.00 70.81 95 LEU A CA 1
ATOM 746 C C . LEU A 1 95 ? 13.686 -7.843 -16.591 1.00 70.81 95 LEU A C 1
ATOM 748 O O . LEU A 1 95 ? 14.084 -7.711 -17.744 1.00 70.81 95 LEU A O 1
ATOM 752 N N . SER A 1 96 ? 14.462 -8.334 -15.618 1.00 77.31 96 SER A N 1
ATOM 753 C CA . SER A 1 96 ? 15.842 -8.775 -15.852 1.00 77.31 96 SER A CA 1
ATOM 754 C C . SER A 1 96 ? 15.924 -9.944 -16.836 1.00 77.31 96 SER A C 1
ATOM 756 O O . SER A 1 96 ? 16.890 -10.014 -17.588 1.00 77.31 96 SER A O 1
ATOM 758 N N . ALA A 1 97 ? 14.941 -10.850 -16.844 1.00 79.88 97 ALA A N 1
ATOM 759 C CA . ALA A 1 97 ? 14.884 -11.968 -17.787 1.00 79.88 97 ALA A CA 1
ATOM 760 C C . ALA A 1 97 ? 14.446 -11.556 -19.204 1.00 79.88 97 ALA A C 1
ATOM 762 O O . ALA A 1 97 ? 14.766 -12.249 -20.159 1.00 79.88 97 ALA A O 1
ATOM 763 N N . LEU A 1 98 ? 13.700 -10.456 -19.348 1.00 72.56 98 LEU A N 1
ATOM 764 C CA . LEU A 1 98 ? 13.288 -9.913 -20.647 1.00 72.56 98 LEU A CA 1
ATOM 765 C C . LEU A 1 98 ? 14.359 -9.038 -21.314 1.00 72.56 98 LEU A C 1
ATOM 767 O O . LEU A 1 98 ? 14.320 -8.857 -22.529 1.00 72.56 98 LEU A O 1
ATOM 771 N N . LEU A 1 99 ? 15.249 -8.435 -20.521 1.00 76.38 99 LEU A N 1
ATOM 772 C CA . LEU A 1 99 ? 16.287 -7.510 -20.992 1.00 76.38 99 LEU A CA 1
ATOM 773 C C . LEU A 1 99 ? 17.654 -8.175 -21.230 1.00 76.38 99 LEU A C 1
ATOM 775 O O . LEU A 1 99 ? 18.533 -7.526 -21.799 1.00 76.38 99 LEU A O 1
ATOM 779 N N . GLY A 1 100 ? 17.839 -9.417 -20.774 1.00 68.94 100 GLY A N 1
ATOM 780 C CA . GLY A 1 100 ? 19.011 -10.259 -21.054 1.00 68.94 100 GLY A CA 1
ATOM 781 C C . GLY A 1 100 ? 18.746 -11.245 -22.180 1.00 68.94 100 GLY A C 1
ATOM 782 O O . GLY A 1 100 ? 19.712 -11.539 -22.917 1.00 68.94 100 GLY A O 1
#

pLDDT: mean 72.36, std 5.03, range [48.31, 79.88]

Foldseek 3Di:
DDDPPLLVVLLVLLVVLLVLLVVLVVCCLPCVPPCVPVSVVSNVVSVVSLVVSLVSLVVLCVVVVRVVSSVVSNVSSVVSVVVSVCCVVVVVVVVVVVVD

Radius of gyration: 16.18 Å; Cα contacts (8 Å, |Δi|>4): 85; chains: 1; bounding box: 44×23×44 Å

Mean predicted aligned error: 8.52 Å

Solvent-accessible surface area (backbone atoms only — not comparable to full-atom values): 5152 Å² total; per-residue (Å²): 135,82,77,59,65,66,42,53,48,23,34,54,37,30,51,51,16,49,53,46,38,52,54,34,49,55,47,33,74,75,39,39,91,81,45,50,66,62,40,53,53,40,48,52,51,20,51,53,37,37,51,51,16,45,51,46,14,52,55,30,37,74,66,62,88,32,33,75,48,9,50,50,36,39,52,51,44,51,52,50,52,52,51,49,54,51,53,53,56,52,44,57,54,51,51,54,63,73,75,107

Nearest PDB structures (foldseek):
  4i17-assembly1_A  TM=5.965E-01  e=3.999E+00  Bacteroides fragilis NCTC 9343